Protein AF-A0A842M538-F1 (afdb_monomer_lite)

Foldseek 3Di:
DDPDDDDDDDDDPVVVVVLVVVCVVVVHDSVVSVVVVVVVVVVVVVVVVVVVCCVDVVNVVVVVVDDPDPCPVVDPCVDDDPPDDD

Radius of gyration: 21.93 Å; chains: 1; bounding box: 59×30×46 Å

Sequence (86 aa):
MSSFKFIQTEVDPETYRILRAIAIHRGVPLKEVLREIMRDYTEAQRRELIKKIHEDPIWKGIGMLKTRDPEESEKDTWGVIEWQSE

Secondary structure (DSSP, 8-state):
------------HHHHHHHHHHHHHHTS-HHHHHHHHHHHHHHHHHHHHHHHHHH-HHHHHHTTS----TTGGGSTTTT-------

pLDDT: mean 75.73, std 21.11, range [42.16, 98.38]

Structure (mmCIF, N/CA/C/O backbone):
data_AF-A0A842M538-F1
#
_entry.id   AF-A0A842M538-F1
#
loop_
_atom_site.group_PDB
_atom_site.id
_atom_site.type_symbol
_atom_site.label_atom_id
_atom_site.label_alt_id
_atom_site.label_comp_id
_atom_site.label_asym_id
_atom_site.label_entity_id
_atom_site.label_seq_id
_atom_site.pdbx_PDB_ins_code
_atom_site.Cartn_x
_atom_site.Cartn_y
_atom_site.Cartn_z
_atom_site.occupancy
_atom_site.B_iso_or_equiv
_atom_site.auth_seq_id
_atom_site.auth_comp_id
_atom_site.auth_asym_id
_atom_site.auth_atom_id
_atom_site.pdbx_PDB_model_num
ATOM 1 N N . MET A 1 1 ? 15.470 -17.210 8.117 1.00 43.62 1 MET A N 1
ATOM 2 C CA . MET A 1 1 ? 15.188 -15.888 8.726 1.00 43.62 1 MET A CA 1
ATOM 3 C C . MET A 1 1 ? 14.131 -15.190 7.885 1.00 43.62 1 MET A C 1
ATOM 5 O O . MET A 1 1 ? 14.241 -15.215 6.669 1.00 43.62 1 MET A O 1
ATOM 9 N N . SER A 1 2 ? 13.086 -14.640 8.502 1.00 52.31 2 SER A N 1
ATOM 10 C CA . SER A 1 2 ? 11.969 -14.005 7.787 1.00 52.31 2 SER A CA 1
ATOM 11 C C . SER A 1 2 ? 12.430 -12.681 7.149 1.00 52.31 2 SER A C 1
ATOM 13 O O . SER A 1 2 ? 12.771 -11.745 7.871 1.00 52.31 2 SER A O 1
ATOM 15 N N . SER A 1 3 ? 12.467 -12.604 5.814 1.00 79.25 3 SER A N 1
ATOM 16 C CA . SER A 1 3 ? 12.984 -11.456 5.045 1.00 79.25 3 SER A CA 1
ATOM 17 C C . SER A 1 3 ? 11.945 -10.334 4.883 1.00 79.25 3 SER A C 1
ATOM 19 O O . SER A 1 3 ? 11.616 -9.931 3.769 1.00 79.25 3 SER A O 1
ATOM 21 N N . PHE A 1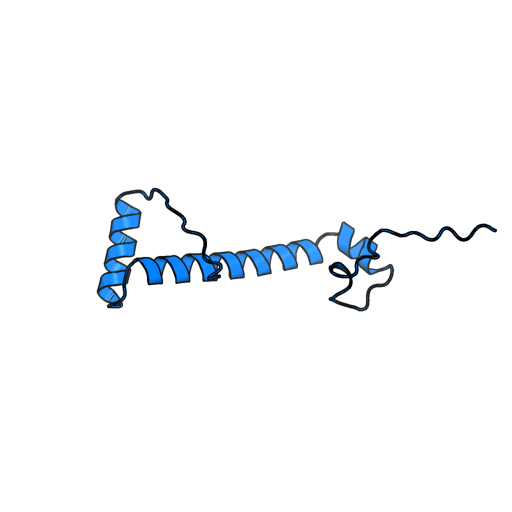 4 ? 11.412 -9.814 5.987 1.00 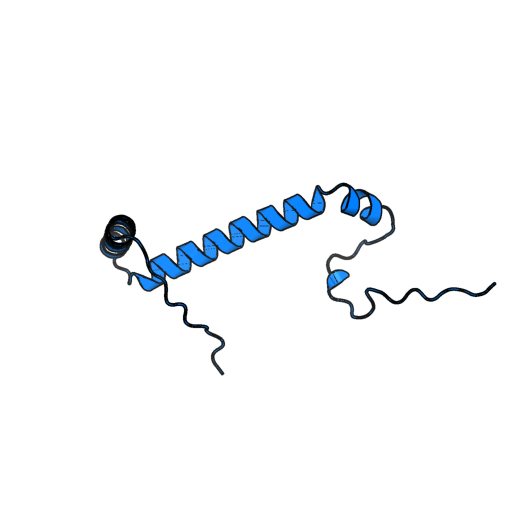83.25 4 PHE A N 1
ATOM 22 C CA . PHE A 1 4 ? 10.582 -8.607 5.949 1.00 83.25 4 PHE A CA 1
ATOM 23 C C . PHE A 1 4 ? 11.382 -7.398 6.428 1.00 83.25 4 PHE A C 1
ATOM 25 O O . PHE A 1 4 ? 12.146 -7.479 7.392 1.00 83.25 4 PHE A O 1
ATOM 32 N N . LYS A 1 5 ? 11.202 -6.266 5.743 1.00 87.38 5 LYS A N 1
ATOM 33 C CA . LYS A 1 5 ? 11.713 -4.958 6.163 1.00 87.38 5 LYS A CA 1
ATOM 34 C C . LYS A 1 5 ? 10.556 -4.134 6.715 1.00 87.38 5 LYS A C 1
ATOM 36 O O . LYS A 1 5 ? 9.474 -4.115 6.133 1.00 87.38 5 LYS A O 1
ATOM 41 N N . PHE A 1 6 ? 10.787 -3.477 7.846 1.00 87.62 6 PHE A N 1
ATOM 42 C CA . PHE A 1 6 ? 9.824 -2.554 8.434 1.00 87.62 6 PHE A CA 1
ATOM 43 C C . PHE A 1 6 ? 10.039 -1.165 7.846 1.00 87.62 6 PHE A C 1
ATOM 45 O O . PHE A 1 6 ? 11.169 -0.688 7.782 1.00 87.62 6 PHE A O 1
ATOM 52 N N . ILE A 1 7 ? 8.947 -0.539 7.421 1.00 84.94 7 ILE A N 1
ATOM 53 C CA . ILE A 1 7 ? 8.937 0.823 6.897 1.00 84.94 7 ILE A CA 1
ATOM 54 C C . ILE A 1 7 ? 8.030 1.637 7.813 1.00 84.94 7 ILE A C 1
ATOM 56 O O . ILE A 1 7 ? 6.876 1.267 8.035 1.00 84.94 7 ILE A O 1
ATOM 60 N N . GLN A 1 8 ? 8.566 2.729 8.348 1.00 89.62 8 GLN A N 1
ATOM 61 C CA . GLN A 1 8 ? 7.813 3.746 9.070 1.00 89.62 8 GLN A CA 1
ATOM 62 C C . GLN A 1 8 ? 7.791 5.000 8.200 1.00 89.62 8 GLN A C 1
ATOM 64 O O . GLN A 1 8 ? 8.822 5.399 7.663 1.00 89.62 8 GLN A O 1
ATOM 69 N N . THR A 1 9 ? 6.613 5.584 8.018 1.00 90.50 9 THR A N 1
ATOM 70 C CA . THR A 1 9 ? 6.425 6.756 7.164 1.00 90.50 9 THR A CA 1
ATOM 71 C C . THR A 1 9 ? 5.397 7.687 7.784 1.00 90.50 9 THR A C 1
ATOM 73 O O . THR A 1 9 ? 4.519 7.247 8.531 1.00 90.50 9 THR A O 1
ATOM 76 N N . GLU A 1 10 ? 5.533 8.970 7.484 1.00 94.50 10 GLU A N 1
ATOM 77 C CA . GLU A 1 10 ? 4.577 9.998 7.863 1.00 94.50 10 GLU A CA 1
ATOM 78 C C . GLU A 1 10 ? 3.569 10.176 6.729 1.00 94.50 10 GLU A C 1
ATOM 80 O O . GLU A 1 10 ? 3.917 10.153 5.550 1.00 94.50 10 GLU A O 1
ATOM 85 N N . VAL A 1 11 ? 2.305 10.343 7.095 1.00 94.94 11 VAL A N 1
ATOM 86 C CA . VAL A 1 11 ? 1.208 10.643 6.174 1.00 94.94 11 VAL A CA 1
ATOM 87 C C . VAL A 1 11 ? 0.428 11.806 6.745 1.00 94.94 11 VAL A C 1
ATOM 89 O O . VAL A 1 11 ? 0.270 11.916 7.965 1.00 94.94 11 VAL A O 1
ATOM 92 N N . ASP A 1 12 ? -0.057 12.675 5.867 1.00 97.50 12 ASP A N 1
ATOM 93 C CA . ASP A 1 12 ? -0.871 13.796 6.297 1.00 97.50 12 ASP A CA 1
ATOM 94 C C . ASP A 1 12 ? -2.180 13.303 6.961 1.00 97.50 12 ASP A C 1
ATOM 96 O O . ASP A 1 12 ? -2.647 12.177 6.719 1.00 97.50 12 ASP A O 1
ATOM 100 N N . PRO A 1 13 ? -2.794 14.129 7.826 1.00 97.88 13 PRO A N 1
ATOM 101 C CA . PRO A 1 13 ? -3.964 13.712 8.591 1.00 97.88 13 PRO A CA 1
ATOM 102 C C . PRO A 1 13 ? -5.179 13.333 7.737 1.00 97.88 13 PRO A C 1
ATOM 104 O O . PRO A 1 13 ? -5.993 12.516 8.176 1.00 97.88 13 PRO A O 1
ATOM 107 N N . GLU A 1 14 ? -5.343 13.929 6.555 1.00 97.69 14 GLU A N 1
ATOM 108 C CA . GLU A 1 14 ? -6.474 13.654 5.670 1.00 97.69 14 GLU A CA 1
ATOM 109 C C . GLU A 1 14 ? -6.314 12.286 5.005 1.00 97.69 14 GLU A C 1
ATOM 111 O O . GLU A 1 14 ? -7.210 11.441 5.113 1.00 97.69 14 GLU A O 1
ATOM 116 N N . THR A 1 15 ? -5.133 12.010 4.451 1.00 97.06 15 THR A N 1
ATOM 117 C CA . THR A 1 15 ? -4.775 10.701 3.896 1.00 97.06 15 THR A CA 1
ATOM 118 C C . THR A 1 15 ? -4.939 9.596 4.936 1.00 97.06 15 THR A C 1
ATOM 120 O O . THR A 1 15 ? -5.568 8.569 4.664 1.00 97.06 15 THR A O 1
ATOM 123 N N . TYR A 1 16 ? -4.460 9.810 6.166 1.00 96.94 16 TYR A N 1
ATOM 124 C CA . TYR A 1 16 ? -4.643 8.840 7.248 1.00 96.94 16 TYR A CA 1
ATOM 125 C C . TYR A 1 16 ? -6.126 8.553 7.535 1.00 96.94 16 TYR A C 1
ATOM 127 O O . TYR A 1 16 ? -6.511 7.391 7.699 1.00 96.94 16 TYR A O 1
ATOM 135 N N . ARG A 1 17 ? -6.980 9.587 7.583 1.00 98.06 17 ARG A N 1
ATOM 136 C CA . ARG A 1 17 ? -8.424 9.423 7.830 1.00 98.06 17 ARG A CA 1
ATOM 137 C C . ARG A 1 17 ? -9.090 8.591 6.742 1.00 98.06 17 ARG A C 1
ATOM 139 O O . ARG A 1 17 ? -9.851 7.682 7.074 1.00 98.06 17 ARG A O 1
ATOM 146 N N . ILE A 1 18 ? -8.779 8.864 5.478 1.00 98.00 18 ILE A N 1
ATOM 147 C CA . ILE A 1 18 ? -9.326 8.128 4.333 1.00 98.00 18 ILE A CA 1
ATOM 148 C C . ILE A 1 18 ? -8.880 6.663 4.379 1.00 98.00 18 ILE A C 1
ATOM 150 O O . ILE A 1 18 ? -9.717 5.762 4.336 1.00 98.00 18 ILE A O 1
ATOM 154 N N . LEU A 1 19 ? -7.581 6.406 4.558 1.00 96.81 19 LEU A N 1
ATOM 155 C CA . LEU A 1 19 ? -7.048 5.044 4.652 1.00 96.81 19 LEU A CA 1
ATOM 156 C C . LEU A 1 19 ? -7.668 4.264 5.819 1.00 96.81 19 LEU A C 1
ATOM 158 O O . LEU A 1 19 ? -8.001 3.084 5.685 1.00 96.81 19 LEU A O 1
ATOM 162 N N . ARG A 1 20 ? -7.878 4.926 6.962 1.00 97.56 20 ARG A N 1
ATOM 163 C CA . ARG A 1 20 ? -8.545 4.325 8.119 1.00 97.56 20 ARG A CA 1
ATOM 164 C C . ARG A 1 20 ? -10.015 4.017 7.835 1.00 97.56 20 ARG A C 1
ATOM 166 O O . ARG A 1 20 ? -10.475 2.945 8.218 1.00 97.56 20 ARG A O 1
ATOM 173 N N . ALA A 1 21 ? -10.739 4.909 7.160 1.00 98.12 21 ALA A N 1
ATOM 174 C CA . ALA A 1 21 ? -12.126 4.673 6.762 1.00 98.12 21 ALA A CA 1
ATOM 175 C C . ALA A 1 21 ? -12.245 3.470 5.811 1.00 98.12 21 ALA A C 1
ATOM 177 O O . ALA A 1 21 ? -13.108 2.618 6.016 1.00 98.12 21 ALA A O 1
ATOM 178 N N . ILE A 1 22 ? -11.330 3.345 4.843 1.00 98.00 22 ILE A N 1
ATOM 179 C CA . ILE A 1 22 ? -11.246 2.187 3.939 1.00 98.00 22 ILE A CA 1
ATOM 180 C C . ILE A 1 22 ? -11.018 0.895 4.732 1.00 98.00 22 ILE A C 1
ATOM 182 O O . ILE A 1 22 ? -11.715 -0.095 4.515 1.00 98.00 22 ILE A O 1
ATOM 186 N N . ALA A 1 23 ? -10.068 0.900 5.670 1.00 98.25 23 ALA A N 1
ATOM 187 C CA . ALA A 1 23 ? -9.769 -0.263 6.504 1.00 98.25 23 ALA A CA 1
ATOM 188 C C . ALA A 1 23 ? -10.983 -0.698 7.346 1.00 98.25 23 ALA A C 1
ATOM 190 O O . ALA A 1 23 ? -11.317 -1.882 7.377 1.00 98.25 23 ALA A O 1
ATOM 191 N N . ILE A 1 24 ? -11.680 0.265 7.965 1.00 98.38 24 ILE A N 1
ATOM 192 C CA . ILE A 1 24 ? -12.911 0.025 8.735 1.00 98.38 24 ILE A CA 1
ATOM 193 C C . ILE A 1 24 ? -14.000 -0.566 7.839 1.00 98.38 24 ILE A C 1
ATOM 195 O O . ILE A 1 24 ? -14.581 -1.589 8.188 1.00 98.38 24 ILE A O 1
ATOM 199 N N . HIS A 1 25 ? -14.250 0.043 6.678 1.00 98.25 25 HIS A N 1
ATOM 200 C CA . HIS A 1 25 ? -15.274 -0.415 5.741 1.00 98.25 25 HIS A CA 1
ATOM 201 C C . HIS A 1 25 ? -15.024 -1.853 5.261 1.00 98.25 25 HIS A C 1
ATOM 203 O O . HIS A 1 25 ? -15.957 -2.644 5.161 1.00 98.25 25 HIS A O 1
ATOM 209 N N . ARG A 1 26 ? -13.758 -2.206 5.011 1.00 97.44 26 ARG A N 1
ATOM 210 C CA . ARG A 1 26 ? -13.344 -3.545 4.566 1.00 97.44 26 ARG A CA 1
ATOM 211 C C . ARG A 1 26 ? -13.230 -4.568 5.703 1.00 97.44 26 ARG A C 1
ATOM 213 O O . ARG A 1 26 ? -13.032 -5.744 5.421 1.00 97.44 26 ARG A O 1
ATOM 220 N N . GLY A 1 27 ? -13.308 -4.143 6.967 1.00 97.94 27 GLY A N 1
ATOM 221 C CA . GLY A 1 27 ? -13.133 -5.025 8.125 1.00 97.94 27 GLY A CA 1
ATOM 222 C C . GLY A 1 27 ? -11.719 -5.604 8.258 1.00 97.94 27 GLY A C 1
ATOM 223 O O . GLY A 1 27 ? -11.553 -6.689 8.811 1.00 97.94 27 GLY A O 1
ATOM 224 N N . VAL A 1 28 ? -10.696 -4.909 7.747 1.00 97.81 28 VAL A N 1
ATOM 225 C CA . VAL A 1 28 ? -9.297 -5.375 7.757 1.00 97.81 28 VAL A CA 1
ATOM 226 C C . VAL A 1 28 ? -8.374 -4.399 8.494 1.00 97.81 28 VAL A C 1
ATOM 228 O O . VAL A 1 28 ? -8.670 -3.206 8.588 1.00 97.81 28 VAL A O 1
ATOM 231 N N . PRO A 1 29 ? -7.216 -4.854 9.007 1.00 97.56 29 PRO A N 1
ATOM 232 C CA . PRO A 1 29 ? -6.224 -3.957 9.592 1.00 97.56 29 PRO A CA 1
ATOM 233 C C . PRO A 1 29 ? -5.666 -2.955 8.570 1.00 97.56 29 PRO A C 1
ATOM 235 O O . PRO A 1 29 ? -5.365 -3.321 7.435 1.00 97.56 29 PRO A O 1
ATOM 238 N N . LEU A 1 30 ? -5.401 -1.716 9.005 1.00 95.44 30 LEU A N 1
ATOM 239 C CA . LEU A 1 30 ? -4.820 -0.655 8.163 1.00 95.44 30 LEU A CA 1
ATOM 240 C C . LEU A 1 30 ? -3.529 -1.091 7.446 1.00 95.44 30 LEU A C 1
ATOM 242 O O . LEU A 1 30 ? -3.321 -0.764 6.283 1.00 95.44 30 LEU A O 1
ATOM 246 N N . LYS A 1 31 ? -2.683 -1.882 8.118 1.00 93.31 31 LYS A N 1
ATOM 247 C CA . LYS A 1 31 ? -1.448 -2.424 7.530 1.00 93.31 31 LYS A CA 1
ATOM 248 C C . LYS A 1 31 ? -1.694 -3.289 6.288 1.00 93.31 31 LYS A C 1
ATOM 250 O O . LYS A 1 31 ? -0.835 -3.312 5.418 1.00 93.31 31 LYS A O 1
ATOM 255 N N . GLU A 1 32 ? -2.824 -3.992 6.198 1.00 96.06 32 GLU A N 1
ATOM 256 C CA . GLU A 1 32 ? -3.127 -4.825 5.026 1.00 96.06 32 GLU A CA 1
ATOM 257 C C . GLU A 1 32 ? -3.515 -3.953 3.833 1.00 96.06 32 GLU A C 1
ATOM 259 O O . GLU A 1 32 ? -3.009 -4.171 2.738 1.00 96.06 32 GLU A O 1
ATOM 264 N N . VAL A 1 33 ? -4.304 -2.898 4.070 1.00 96.12 33 VAL A N 1
ATOM 265 C CA . VAL A 1 33 ? -4.622 -1.887 3.048 1.00 96.12 33 VAL A CA 1
ATOM 266 C C . VAL A 1 33 ? -3.341 -1.244 2.515 1.00 96.12 33 VAL A C 1
ATOM 268 O O . VAL A 1 33 ? -3.146 -1.157 1.308 1.00 96.12 33 VAL A O 1
ATOM 271 N N . LEU A 1 34 ? -2.431 -0.845 3.409 1.00 95.00 34 LEU A N 1
ATOM 272 C CA . LEU A 1 34 ? -1.149 -0.252 3.018 1.00 95.00 34 LEU A CA 1
ATOM 273 C C . LEU A 1 34 ? -0.280 -1.222 2.208 1.00 95.00 34 LEU A C 1
ATOM 275 O O . LEU A 1 34 ? 0.322 -0.820 1.218 1.00 95.00 34 LEU A O 1
ATOM 279 N N . ARG A 1 35 ? -0.208 -2.497 2.606 1.00 93.56 35 ARG A N 1
ATOM 280 C CA . ARG A 1 35 ? 0.562 -3.516 1.873 1.00 93.56 35 ARG A CA 1
ATOM 281 C C . ARG A 1 35 ? 0.021 -3.759 0.474 1.00 93.56 35 ARG A C 1
ATOM 283 O O . ARG A 1 35 ? 0.816 -3.891 -0.449 1.00 93.56 35 ARG A O 1
ATOM 290 N N . GLU A 1 36 ? -1.298 -3.820 0.332 1.00 95.25 36 GLU A N 1
ATOM 291 C CA . GLU A 1 36 ? -1.957 -3.974 -0.963 1.00 95.25 36 GLU A CA 1
ATOM 292 C C . GLU A 1 36 ? -1.647 -2.784 -1.872 1.00 95.25 36 GLU A C 1
ATOM 294 O O . GLU A 1 36 ? -1.102 -2.984 -2.951 1.00 95.25 36 GLU A O 1
ATOM 299 N N . ILE A 1 37 ? -1.844 -1.553 -1.388 1.00 94.81 37 ILE A N 1
ATOM 300 C CA . ILE A 1 37 ? -1.523 -0.334 -2.147 1.00 94.81 37 ILE A CA 1
ATOM 301 C C . ILE A 1 37 ? -0.051 -0.316 -2.574 1.00 94.81 37 ILE A C 1
ATOM 303 O O . ILE A 1 37 ? 0.246 -0.035 -3.734 1.00 94.81 37 ILE A O 1
ATOM 307 N N . MET A 1 38 ? 0.878 -0.623 -1.659 1.00 94.00 38 MET A N 1
ATOM 308 C CA . MET A 1 38 ? 2.309 -0.653 -1.978 1.00 94.00 38 MET A CA 1
ATOM 309 C C . MET A 1 38 ? 2.623 -1.692 -3.055 1.00 94.00 38 MET A C 1
ATOM 311 O O . MET A 1 38 ? 3.324 -1.373 -4.011 1.00 94.00 38 MET A O 1
ATOM 315 N N . ARG A 1 39 ? 2.090 -2.914 -2.930 1.00 93.94 39 ARG A N 1
ATOM 316 C CA . ARG A 1 39 ? 2.300 -3.977 -3.919 1.00 93.94 39 ARG A CA 1
ATOM 317 C C . ARG A 1 39 ? 1.747 -3.573 -5.281 1.00 93.94 39 ARG A C 1
ATOM 319 O O . ARG A 1 39 ? 2.479 -3.627 -6.265 1.00 93.94 39 ARG A O 1
ATOM 326 N N . ASP A 1 40 ? 0.497 -3.133 -5.325 1.00 95.25 40 ASP A N 1
ATOM 327 C CA . ASP A 1 40 ? -0.197 -2.821 -6.572 1.00 95.25 40 ASP A CA 1
ATOM 328 C C . ASP A 1 40 ? 0.479 -1.644 -7.292 1.00 95.25 40 ASP A C 1
ATOM 330 O O . ASP A 1 40 ? 0.690 -1.685 -8.508 1.00 95.25 40 ASP A O 1
ATOM 334 N N . TYR A 1 41 ? 0.911 -0.629 -6.534 1.00 93.69 41 TYR A N 1
ATOM 335 C CA . TYR A 1 41 ? 1.702 0.479 -7.060 1.00 93.69 41 TYR A CA 1
ATOM 336 C C . TYR A 1 41 ? 3.054 0.007 -7.608 1.00 93.69 41 TYR A C 1
ATOM 338 O O . TYR A 1 41 ? 3.409 0.341 -8.740 1.00 93.69 41 TYR A O 1
ATOM 346 N N . THR A 1 42 ? 3.807 -0.799 -6.849 1.00 92.38 42 THR A N 1
ATOM 347 C CA . THR A 1 42 ? 5.109 -1.317 -7.295 1.00 92.38 42 THR A CA 1
ATOM 348 C C . THR A 1 42 ? 4.979 -2.185 -8.547 1.00 92.38 42 THR A C 1
ATOM 350 O O . THR A 1 42 ? 5.779 -2.045 -9.470 1.00 92.38 42 THR A O 1
ATOM 353 N N . GLU A 1 43 ? 3.966 -3.045 -8.634 1.00 93.62 43 GLU A N 1
ATOM 354 C CA . GLU A 1 43 ? 3.720 -3.874 -9.818 1.00 93.62 43 GLU A CA 1
ATOM 355 C C . GLU A 1 43 ? 3.327 -3.043 -11.043 1.00 93.62 43 GLU A C 1
ATOM 357 O O . GLU A 1 43 ? 3.807 -3.299 -12.153 1.00 93.62 43 GLU A O 1
ATOM 362 N N . ALA A 1 44 ? 2.472 -2.031 -10.863 1.00 92.94 44 ALA A N 1
ATOM 363 C CA . ALA A 1 44 ? 2.115 -1.100 -11.927 1.00 92.94 44 ALA A CA 1
ATOM 364 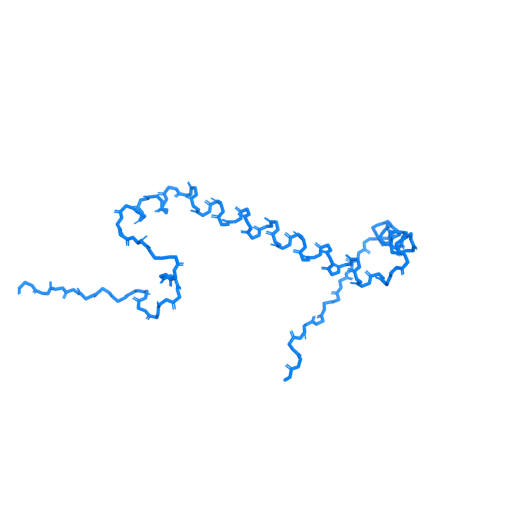C C . ALA A 1 44 ? 3.353 -0.358 -12.453 1.00 92.94 44 ALA A C 1
ATOM 366 O O . ALA A 1 44 ? 3.599 -0.361 -13.661 1.00 92.94 44 ALA A O 1
ATOM 367 N N . GLN A 1 45 ? 4.175 0.185 -11.553 1.00 91.31 45 GLN A N 1
ATOM 368 C CA . GLN A 1 45 ? 5.393 0.908 -11.915 1.00 91.31 45 GLN A CA 1
ATOM 369 C C . GLN A 1 45 ? 6.451 0.000 -12.547 1.00 91.31 45 GLN A C 1
ATOM 371 O O . GLN A 1 45 ? 7.069 0.384 -13.537 1.00 91.31 45 GLN A O 1
ATOM 376 N N . ARG A 1 46 ? 6.617 -1.240 -12.067 1.00 85.62 46 ARG A N 1
ATOM 377 C CA . ARG A 1 46 ? 7.511 -2.223 -12.700 1.00 85.62 46 ARG A CA 1
ATOM 378 C C . ARG A 1 46 ? 7.123 -2.470 -14.158 1.00 85.62 46 ARG A C 1
ATOM 380 O O . ARG A 1 46 ? 7.989 -2.451 -15.028 1.00 85.62 46 ARG A O 1
ATOM 387 N N . ARG A 1 47 ? 5.834 -2.693 -14.437 1.00 88.25 47 ARG A N 1
ATOM 388 C CA . ARG A 1 47 ? 5.343 -2.906 -15.811 1.00 88.25 47 ARG A CA 1
ATOM 389 C C . ARG A 1 47 ? 5.581 -1.686 -16.696 1.00 88.25 47 ARG A C 1
ATOM 391 O O . ARG A 1 47 ? 6.019 -1.839 -17.833 1.00 88.25 47 ARG A O 1
ATOM 398 N N . GLU A 1 48 ? 5.323 -0.492 -16.172 1.00 86.50 48 GLU A N 1
ATOM 399 C CA . GLU A 1 48 ? 5.542 0.759 -16.899 1.00 86.50 48 GLU A CA 1
ATOM 400 C C . GLU A 1 48 ? 7.027 0.980 -17.224 1.00 86.50 48 GLU A C 1
ATOM 402 O O . GLU A 1 48 ? 7.364 1.330 -18.354 1.00 86.50 48 GLU A O 1
ATOM 407 N N . LEU A 1 49 ? 7.923 0.713 -16.270 1.00 82.19 49 LEU A N 1
ATOM 408 C CA . LEU A 1 49 ? 9.369 0.809 -16.472 1.00 82.19 49 LEU A CA 1
ATOM 409 C C . LEU A 1 49 ? 9.866 -0.183 -17.526 1.00 82.19 49 LEU A C 1
ATOM 411 O O . LEU A 1 49 ? 10.583 0.219 -18.437 1.00 82.19 49 LEU A O 1
ATOM 415 N N . ILE A 1 50 ? 9.447 -1.451 -17.458 1.00 81.50 50 ILE A N 1
ATOM 416 C CA . ILE A 1 50 ? 9.814 -2.466 -18.462 1.00 81.50 50 ILE A CA 1
ATOM 417 C C . ILE A 1 50 ? 9.344 -2.043 -19.856 1.00 81.50 50 ILE A C 1
ATOM 419 O O . ILE A 1 50 ? 10.093 -2.183 -20.825 1.00 81.50 50 ILE A O 1
ATOM 423 N N . LYS A 1 51 ? 8.123 -1.505 -19.957 1.00 80.38 51 LYS A N 1
ATOM 424 C CA . LYS A 1 51 ? 7.578 -0.994 -21.216 1.00 80.38 51 LYS A CA 1
ATOM 425 C C . LYS A 1 51 ? 8.428 0.155 -21.766 1.00 80.38 51 LYS A C 1
ATOM 427 O O . LYS A 1 51 ? 8.812 0.106 -22.928 1.00 80.38 51 LYS A O 1
ATOM 432 N N . LYS A 1 52 ? 8.774 1.141 -20.931 1.00 77.00 52 LYS A N 1
ATOM 433 C CA . LYS A 1 52 ? 9.633 2.272 -21.327 1.00 77.00 52 LYS A CA 1
ATOM 434 C C . LYS A 1 52 ? 11.016 1.812 -21.790 1.00 77.00 52 LYS A C 1
ATOM 436 O O . LYS A 1 52 ? 11.494 2.301 -22.804 1.00 77.00 52 LYS A O 1
ATOM 441 N N . ILE A 1 53 ? 11.617 0.844 -21.096 1.00 72.81 53 ILE A N 1
ATOM 442 C CA . ILE A 1 53 ? 12.904 0.246 -21.484 1.00 72.81 53 ILE A CA 1
ATOM 443 C C . ILE A 1 53 ? 12.808 -0.408 -22.870 1.00 72.81 53 ILE A C 1
ATOM 445 O O . ILE A 1 53 ? 13.659 -0.166 -23.715 1.00 72.81 53 ILE A O 1
ATOM 449 N N . HIS A 1 54 ? 11.754 -1.183 -23.145 1.00 63.84 54 HIS A N 1
ATOM 450 C CA . HIS A 1 54 ? 11.555 -1.804 -24.464 1.00 63.84 54 HIS A CA 1
ATOM 451 C C . HIS A 1 54 ? 11.271 -0.789 -25.582 1.00 63.84 54 HIS A C 1
ATOM 453 O O . HIS A 1 54 ? 11.539 -1.048 -26.757 1.00 63.84 54 HIS A O 1
ATOM 459 N N . GLU A 1 55 ? 10.684 0.354 -25.242 1.00 70.94 55 GLU A N 1
ATOM 460 C CA . GLU A 1 55 ? 10.380 1.418 -26.197 1.00 70.94 55 GLU A CA 1
ATOM 461 C C . GLU A 1 55 ? 11.588 2.323 -26.488 1.00 70.94 55 GLU A C 1
ATOM 463 O O . GLU A 1 55 ? 11.580 3.007 -27.517 1.00 70.94 55 GLU A O 1
ATOM 468 N N . ASP A 1 56 ? 12.625 2.276 -25.646 1.00 66.19 56 ASP A N 1
ATOM 469 C CA . ASP A 1 56 ? 13.843 3.072 -25.768 1.00 66.19 56 ASP A CA 1
ATOM 470 C C . ASP A 1 56 ? 14.598 2.748 -27.082 1.00 66.19 56 ASP A C 1
ATOM 472 O O . ASP A 1 56 ? 14.918 1.584 -27.360 1.00 66.19 56 ASP A O 1
ATOM 476 N N . PRO A 1 57 ? 14.902 3.759 -27.921 1.00 59.34 57 PRO A N 1
ATOM 477 C CA . PRO A 1 57 ? 15.667 3.590 -29.155 1.00 59.34 57 PRO A CA 1
ATOM 478 C C . PRO A 1 57 ? 17.036 2.932 -28.956 1.00 59.34 57 PRO A C 1
ATOM 480 O O . PRO A 1 57 ? 17.494 2.220 -29.850 1.00 59.34 57 PRO A O 1
ATOM 483 N N . ILE A 1 58 ? 17.675 3.133 -27.798 1.00 61.03 58 ILE A N 1
ATOM 484 C CA . ILE A 1 58 ? 18.954 2.500 -27.456 1.00 61.03 58 ILE A CA 1
ATOM 485 C C . ILE A 1 58 ? 18.766 0.979 -27.372 1.00 61.03 58 ILE A C 1
ATOM 487 O O . ILE A 1 58 ? 19.534 0.224 -27.968 1.00 61.03 58 ILE A O 1
ATOM 491 N N . TRP A 1 59 ? 17.687 0.522 -26.732 1.00 52.19 59 TRP A N 1
ATOM 492 C CA . TRP A 1 59 ? 17.342 -0.898 -26.628 1.00 52.19 59 TRP A CA 1
ATOM 493 C C . TRP A 1 59 ? 16.844 -1.494 -27.948 1.00 52.19 59 TRP A C 1
ATOM 495 O O . TRP A 1 59 ? 17.122 -2.657 -28.226 1.00 52.19 59 TRP A O 1
ATOM 505 N N . LYS A 1 60 ? 16.191 -0.712 -28.818 1.00 54.06 60 LYS A N 1
ATOM 506 C CA . LYS A 1 60 ? 15.862 -1.152 -30.190 1.00 54.06 60 LYS A CA 1
ATOM 507 C C . LYS A 1 60 ? 17.100 -1.299 -31.077 1.00 54.06 60 LYS A C 1
ATOM 509 O O . LYS A 1 60 ? 17.131 -2.195 -31.916 1.00 54.06 60 LYS A O 1
ATOM 514 N N . GLY A 1 61 ? 18.109 -0.446 -30.889 1.00 50.22 61 GLY A N 1
ATOM 515 C CA . GLY A 1 61 ? 19.394 -0.534 -31.586 1.00 50.22 61 GLY A CA 1
ATOM 516 C C . GLY A 1 61 ? 20.240 -1.723 -31.122 1.00 50.22 61 GLY A C 1
ATOM 517 O O . GLY A 1 61 ? 20.808 -2.427 -31.953 1.00 50.22 61 GLY A O 1
ATOM 518 N N . ILE A 1 62 ? 20.261 -1.998 -29.813 1.00 49.94 62 ILE A N 1
ATOM 519 C CA . ILE A 1 62 ? 20.951 -3.164 -29.234 1.00 49.94 62 ILE A CA 1
ATOM 520 C C . ILE A 1 62 ? 20.182 -4.467 -29.518 1.00 49.94 62 ILE A C 1
ATOM 522 O O . ILE A 1 62 ? 20.794 -5.469 -29.864 1.00 49.94 62 ILE A O 1
ATOM 526 N N . GLY A 1 63 ? 18.845 -4.460 -29.489 1.00 42.16 63 GLY A N 1
ATOM 527 C CA . GLY A 1 63 ? 17.997 -5.630 -29.762 1.00 42.16 63 GLY A CA 1
ATOM 528 C C . GLY A 1 63 ? 18.034 -6.153 -31.208 1.00 42.16 63 GLY A C 1
ATOM 529 O O . GLY A 1 63 ? 17.572 -7.264 -31.468 1.00 42.16 63 GLY A O 1
ATOM 530 N N . MET A 1 64 ? 18.610 -5.402 -32.157 1.00 44.69 64 MET A N 1
ATOM 531 C CA . MET A 1 64 ? 18.942 -5.917 -33.496 1.00 44.69 64 MET A CA 1
ATOM 532 C C . MET A 1 64 ? 20.221 -6.772 -33.500 1.00 44.69 64 MET A C 1
ATOM 534 O O . MET A 1 64 ? 20.410 -7.598 -34.394 1.00 44.69 64 MET A O 1
ATOM 538 N N . LEU A 1 65 ? 21.074 -6.634 -32.483 1.00 45.88 65 LEU A N 1
ATOM 539 C CA . LEU A 1 65 ? 22.277 -7.432 -32.274 1.00 45.88 65 LEU A CA 1
ATOM 540 C C . LEU A 1 65 ? 21.990 -8.526 -31.237 1.00 45.88 65 LEU A C 1
ATOM 542 O O . LEU A 1 65 ? 22.433 -8.462 -30.104 1.00 45.88 65 LEU A O 1
ATOM 546 N N . LYS A 1 66 ? 21.243 -9.549 -31.674 1.00 49.38 66 LYS A N 1
ATOM 547 C CA . LYS A 1 66 ? 21.082 -10.867 -31.029 1.00 49.38 66 LYS A CA 1
ATOM 548 C C . LYS A 1 66 ? 20.787 -10.857 -29.523 1.00 49.38 66 LYS A C 1
ATOM 550 O O . LYS A 1 66 ? 21.697 -10.916 -28.706 1.00 49.38 66 LYS A O 1
ATOM 555 N N . THR A 1 67 ? 19.521 -11.054 -29.169 1.00 45.91 67 THR A N 1
ATOM 556 C CA . THR A 1 67 ? 19.197 -11.716 -27.898 1.00 45.91 67 THR A CA 1
ATOM 557 C C . THR A 1 67 ? 17.820 -12.356 -27.960 1.00 4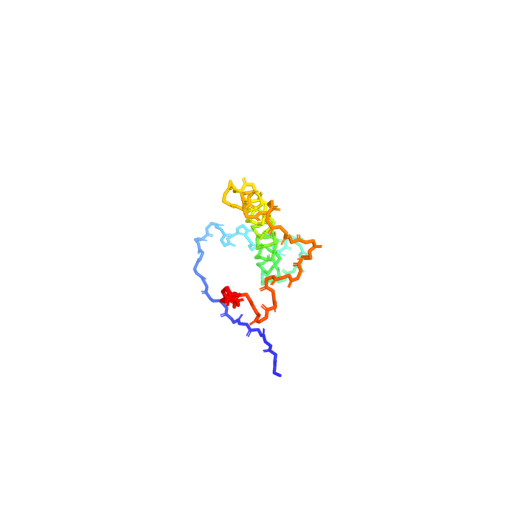5.91 67 THR A C 1
ATOM 559 O O . THR A 1 67 ? 16.793 -11.701 -27.837 1.00 45.91 67 THR A O 1
ATOM 562 N N . ARG A 1 68 ? 17.785 -13.663 -28.233 1.00 47.00 68 ARG A N 1
ATOM 563 C CA . ARG A 1 68 ? 16.550 -14.465 -28.280 1.00 47.00 68 ARG A CA 1
ATOM 564 C C . ARG A 1 68 ? 16.126 -14.981 -26.897 1.00 47.00 68 ARG A C 1
ATOM 566 O O . ARG A 1 68 ? 15.231 -15.816 -26.835 1.00 47.00 68 ARG A O 1
ATOM 573 N N . ASP A 1 69 ? 16.764 -14.519 -25.823 1.00 48.66 69 ASP A N 1
ATOM 574 C CA . ASP A 1 69 ? 16.692 -15.148 -24.506 1.00 48.66 69 ASP A CA 1
ATOM 575 C C . ASP A 1 69 ? 16.384 -14.104 -23.408 1.00 48.66 69 ASP A C 1
ATOM 577 O O . ASP A 1 69 ? 17.213 -13.226 -23.160 1.00 48.66 69 ASP A O 1
ATOM 581 N N . PRO A 1 70 ? 15.197 -14.141 -22.768 1.00 54.97 70 PRO A N 1
ATOM 582 C CA . PRO A 1 70 ? 14.775 -13.176 -21.742 1.00 54.97 70 PRO A CA 1
ATOM 583 C C . PRO A 1 70 ? 15.615 -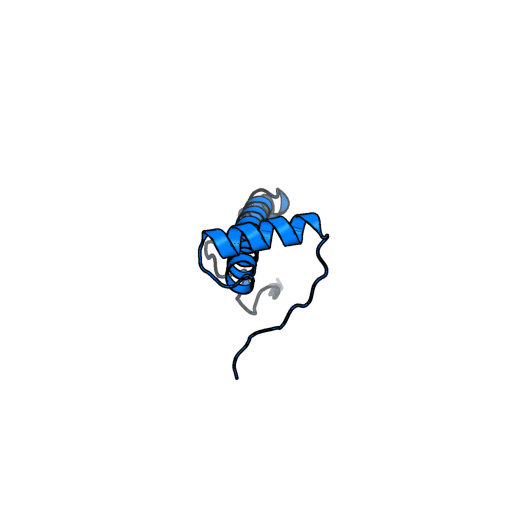13.192 -20.455 1.00 54.97 70 PRO A C 1
ATOM 585 O O . PRO A 1 70 ? 15.491 -12.277 -19.647 1.00 54.97 70 PRO A O 1
ATOM 588 N N . GLU A 1 71 ? 16.443 -14.220 -20.257 1.00 54.28 71 GLU A N 1
ATOM 589 C CA . GLU A 1 71 ? 17.296 -14.407 -19.074 1.00 54.28 71 GLU A CA 1
ATOM 590 C C . GLU A 1 71 ? 18.733 -13.896 -19.280 1.00 54.28 71 GLU A C 1
ATOM 592 O O . GLU A 1 71 ? 19.596 -14.084 -18.424 1.00 54.28 71 GLU A O 1
ATOM 597 N N . GLU A 1 72 ? 19.043 -13.244 -20.407 1.00 56.00 72 GLU A N 1
ATOM 598 C CA . GLU A 1 72 ? 20.426 -12.836 -20.686 1.00 56.00 72 GLU A CA 1
ATOM 599 C C . GLU A 1 72 ? 20.984 -11.788 -19.714 1.00 56.00 72 GLU A C 1
ATOM 601 O O . GLU A 1 72 ? 22.184 -11.792 -19.447 1.00 56.00 72 GLU A O 1
ATOM 606 N N . SER A 1 73 ? 20.128 -10.954 -19.116 1.00 53.75 73 SER A N 1
ATOM 607 C CA . SER A 1 73 ? 20.531 -9.991 -18.081 1.00 53.75 73 SER A CA 1
ATOM 608 C C . SER A 1 73 ? 20.923 -10.637 -16.747 1.00 53.75 73 SER A C 1
ATOM 610 O O . SER A 1 73 ? 21.409 -9.940 -15.861 1.00 53.75 73 SER A O 1
ATOM 612 N N . GLU A 1 74 ? 20.680 -11.940 -16.576 1.00 51.94 74 GLU A N 1
ATOM 613 C CA . GLU A 1 74 ? 21.044 -12.703 -15.375 1.00 51.94 74 GLU A CA 1
ATOM 614 C C . GLU A 1 74 ? 22.282 -13.591 -15.588 1.00 51.94 74 GLU A C 1
ATOM 616 O O . GLU A 1 74 ? 22.761 -14.226 -14.648 1.00 51.94 74 GLU A O 1
ATOM 621 N N . LYS A 1 75 ? 22.844 -13.630 -16.806 1.00 51.34 75 LYS A N 1
ATOM 622 C CA . LYS A 1 75 ? 24.071 -14.383 -17.089 1.00 51.34 75 LYS A CA 1
ATOM 623 C C . LYS A 1 75 ? 25.292 -13.555 -16.681 1.00 51.34 75 LYS A C 1
ATOM 625 O O . LYS A 1 75 ? 25.512 -12.461 -17.188 1.00 51.34 75 LYS A O 1
ATOM 630 N N . ASP A 1 76 ? 26.150 -14.135 -15.844 1.00 48.38 76 ASP A N 1
ATOM 631 C CA . ASP A 1 76 ? 27.391 -13.541 -15.296 1.00 48.38 76 ASP A CA 1
ATOM 632 C C . ASP A 1 76 ? 28.479 -13.228 -16.357 1.00 48.38 76 ASP A C 1
ATOM 634 O O . ASP A 1 76 ? 29.609 -12.868 -16.051 1.00 48.38 76 ASP A O 1
ATOM 638 N N . THR A 1 77 ? 28.149 -13.388 -17.641 1.00 50.59 77 THR A N 1
ATOM 639 C CA . THR A 1 77 ? 29.009 -13.096 -18.801 1.00 50.59 77 THR A CA 1
ATOM 640 C C . THR A 1 77 ? 28.643 -11.785 -19.494 1.00 50.59 77 THR A C 1
ATOM 642 O O . THR A 1 77 ? 29.231 -11.452 -20.526 1.00 50.59 77 THR A O 1
ATOM 645 N N . TRP A 1 78 ? 27.702 -11.019 -18.930 1.00 46.31 78 TRP A N 1
ATOM 646 C CA . TRP A 1 78 ? 27.293 -9.710 -19.433 1.00 46.31 78 TRP A 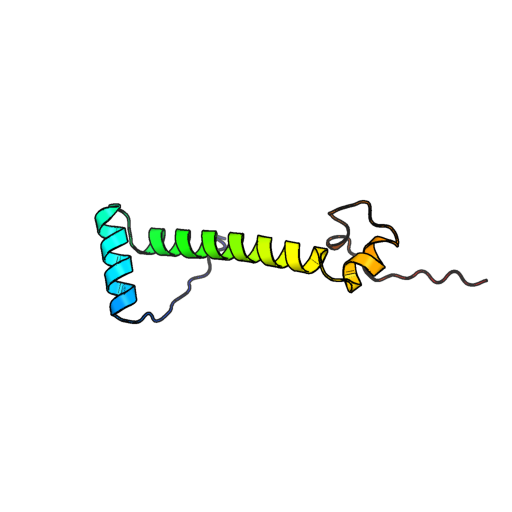CA 1
ATOM 647 C C . TRP A 1 78 ? 28.467 -8.715 -19.336 1.00 46.31 78 TRP A C 1
ATOM 649 O O . TRP A 1 78 ? 28.653 -8.032 -18.333 1.00 46.31 78 TRP A O 1
ATOM 659 N N . GLY A 1 79 ? 29.317 -8.684 -20.370 1.00 48.44 79 GLY A N 1
ATOM 660 C CA . GLY A 1 79 ? 30.484 -7.798 -20.454 1.00 48.44 79 GLY A CA 1
ATOM 661 C C . GLY A 1 79 ? 31.805 -8.433 -20.902 1.00 48.44 79 GLY A C 1
ATOM 662 O O . GLY A 1 79 ? 32.791 -7.705 -21.017 1.00 48.44 79 GLY A O 1
ATOM 663 N N . VAL A 1 80 ? 31.872 -9.738 -21.189 1.00 48.84 80 VAL A N 1
ATOM 664 C CA . VAL A 1 80 ? 33.122 -10.354 -21.676 1.00 48.84 80 VAL A CA 1
ATOM 665 C C . VAL A 1 80 ? 33.143 -10.353 -23.205 1.00 48.84 80 VAL A C 1
ATOM 667 O O . VAL A 1 80 ? 32.615 -11.249 -23.857 1.00 48.84 80 VAL A O 1
ATOM 670 N N . ILE A 1 81 ? 33.745 -9.317 -23.792 1.00 54.44 81 ILE A N 1
ATOM 671 C CA . ILE A 1 81 ? 34.097 -9.313 -25.216 1.00 54.44 81 ILE A CA 1
ATOM 672 C C . ILE A 1 81 ? 35.382 -10.134 -25.359 1.00 54.44 81 ILE A C 1
ATOM 674 O O . ILE A 1 81 ? 36.466 -9.651 -25.029 1.00 54.44 81 ILE A O 1
ATOM 678 N N . GLU A 1 82 ? 35.281 -11.372 -25.845 1.00 47.28 82 GLU A N 1
ATOM 679 C CA . GLU A 1 82 ? 36.453 -12.074 -26.372 1.00 47.28 82 GLU A CA 1
ATOM 680 C C . GLU A 1 82 ? 36.827 -11.435 -27.711 1.00 47.28 82 GLU A C 1
ATOM 682 O O . GLU A 1 82 ? 36.221 -11.693 -28.752 1.00 47.28 82 GLU A O 1
ATOM 687 N N . TRP A 1 83 ? 37.816 -10.545 -27.673 1.00 48.44 83 TRP A N 1
ATOM 688 C CA . TRP A 1 83 ? 38.436 -10.014 -28.877 1.00 48.44 83 TRP A CA 1
ATOM 689 C C . TRP A 1 83 ? 39.147 -11.156 -29.600 1.00 48.44 83 TRP A C 1
ATOM 691 O O . TRP A 1 83 ? 40.183 -11.640 -29.142 1.00 48.44 83 TRP A O 1
ATOM 701 N N . GLN A 1 84 ? 38.599 -11.589 -30.735 1.00 47.81 84 GLN A N 1
ATOM 702 C CA . GLN A 1 84 ? 39.341 -12.453 -31.643 1.00 47.81 84 GLN A CA 1
ATOM 703 C C . GLN A 1 84 ? 40.475 -11.621 -32.240 1.00 47.81 84 GLN A C 1
ATOM 705 O O . GLN A 1 84 ? 40.239 -10.659 -32.969 1.00 47.81 84 GLN A O 1
ATOM 710 N N . SER A 1 85 ? 41.699 -11.950 -31.836 1.00 46.59 85 SER A N 1
ATOM 711 C CA . SER A 1 85 ? 42.909 -11.462 -32.494 1.00 46.59 85 SER A CA 1
ATOM 712 C C . SER A 1 85 ? 42.973 -12.106 -33.880 1.00 46.59 85 SER A C 1
ATOM 714 O O . SER A 1 85 ? 42.664 -13.294 -33.986 1.00 46.59 85 SER A O 1
ATOM 716 N N . GLU A 1 86 ? 43.310 -11.314 -34.901 1.00 43.72 86 GLU A N 1
ATOM 717 C CA . GLU A 1 86 ? 43.506 -11.764 -36.293 1.00 43.72 86 GLU A CA 1
ATOM 718 C C . GLU A 1 86 ? 44.423 -12.989 -36.425 1.00 43.72 86 GLU A C 1
ATOM 720 O O . GLU A 1 86 ? 45.416 -13.085 -35.663 1.00 43.72 86 GLU A O 1
#